Protein AF-A0A366KB67-F1 (afdb_monomer_lite)

Organism: NCBI:txid2493119

Sequence (124 aa):
MTRGRYWAVLLPFAAISCPLAALCMYAGSVSAEATLVAWILFGLAFVCPATVRRVRGAGVPTWIAWTILLFVCFACCFSSMVPLVAMRGIELWTYAATVTSFFVWLACSVPLVAVCLLPDKMKV

Secondary structure (DSSP, 8-state):
-HHHHHHHHHHHHHHHHHHHHHHHHHH--HHHHHHHHHHHHHHHHHHHHHHHHHHHHTT--HHHHHHHHHHHHHHHHHHTTHHHHHTT--HHHHHHHHHHHHHHHHHHHHHHHHHHHSPPP---

Radius of gyration: 16.05 Å; chains: 1; bounding box: 39×20×48 Å

Foldseek 3Di:
DLLVVLCVLVVVLVVVLVVLLVVCLVVLDLVSLVVSLVSLVVSLVVNLVSLQVLCVQLVHDSVLSVVLSVQQVVLSVLSVCLSVQSVVVDSVSSNVSSVVSVVSNVVSCVVSVVSSVRDGPPPD

pLDDT: mean 83.18, std 6.85, range [49.5, 91.19]

Structure (mmCIF, N/CA/C/O backbone):
data_AF-A0A366KB67-F1
#
_entry.id   AF-A0A366KB67-F1
#
loop_
_atom_site.group_PDB
_atom_site.id
_atom_site.type_symbol
_atom_site.label_atom_id
_atom_site.label_alt_id
_atom_site.label_comp_id
_atom_site.label_asym_id
_atom_site.label_entity_id
_atom_site.label_seq_id
_atom_site.pdbx_PDB_ins_code
_atom_site.Cartn_x
_atom_site.Cartn_y
_atom_site.Cartn_z
_atom_site.occupancy
_atom_site.B_iso_or_equiv
_atom_site.auth_seq_id
_atom_site.auth_comp_id
_atom_site.auth_asym_id
_atom_site.auth_atom_id
_atom_site.pdbx_PDB_model_num
ATOM 1 N N . MET A 1 1 ? -18.373 -6.283 13.564 1.00 61.00 1 MET A N 1
ATOM 2 C CA . MET A 1 1 ? -18.769 -6.063 12.142 1.00 61.00 1 MET A CA 1
ATOM 3 C C . MET A 1 1 ? -17.840 -5.102 11.388 1.00 61.00 1 MET A C 1
ATOM 5 O O . MET A 1 1 ? -17.667 -5.249 10.184 1.00 61.00 1 MET A O 1
ATOM 9 N N . THR A 1 2 ? -17.209 -4.136 12.057 1.00 68.88 2 THR A N 1
ATOM 10 C CA . THR A 1 2 ? -16.287 -3.137 11.477 1.00 68.88 2 THR A CA 1
ATOM 11 C C . THR A 1 2 ? -15.017 -3.733 10.863 1.00 68.88 2 THR A C 1
ATOM 13 O O . THR A 1 2 ? -14.594 -3.278 9.803 1.00 68.88 2 THR A O 1
ATOM 16 N N . ARG A 1 3 ? -14.453 -4.792 11.464 1.00 71.12 3 ARG A N 1
ATOM 17 C CA . ARG A 1 3 ? -13.289 -5.519 10.918 1.00 71.12 3 ARG A CA 1
ATOM 18 C C . ARG A 1 3 ? -13.539 -6.103 9.520 1.00 71.12 3 ARG A C 1
ATOM 20 O O . ARG A 1 3 ? -12.701 -5.940 8.641 1.00 71.12 3 ARG A O 1
ATOM 27 N N . GLY A 1 4 ? -14.700 -6.723 9.294 1.00 77.19 4 GLY A N 1
ATOM 28 C CA . GLY A 1 4 ? -15.035 -7.346 8.004 1.00 77.19 4 GLY A CA 1
ATOM 29 C C . GLY A 1 4 ? -15.152 -6.338 6.857 1.00 77.19 4 GLY A C 1
ATOM 30 O O . GLY A 1 4 ? -14.677 -6.595 5.757 1.00 77.19 4 GLY A O 1
ATOM 31 N N . ARG A 1 5 ? -15.701 -5.145 7.129 1.00 81.69 5 ARG A N 1
ATOM 32 C CA . ARG A 1 5 ? -15.807 -4.065 6.130 1.00 81.69 5 ARG A CA 1
ATOM 33 C C . ARG A 1 5 ? -14.448 -3.485 5.734 1.00 81.69 5 ARG A C 1
ATOM 35 O O . ARG A 1 5 ? -14.285 -3.073 4.596 1.00 81.69 5 ARG A O 1
ATOM 42 N N . TYR A 1 6 ? -13.491 -3.448 6.661 1.00 83.69 6 TYR A N 1
ATOM 43 C CA . TYR A 1 6 ? -12.130 -2.989 6.373 1.00 83.69 6 TYR A CA 1
ATOM 44 C C . TYR A 1 6 ? -11.362 -4.016 5.526 1.00 83.69 6 TYR A C 1
ATOM 46 O O . TYR A 1 6 ? -10.762 -3.653 4.517 1.00 83.69 6 TYR A O 1
ATOM 54 N N . TRP A 1 7 ? -11.474 -5.308 5.859 1.00 83.88 7 TRP A N 1
ATOM 55 C CA . TRP A 1 7 ? -10.901 -6.395 5.056 1.00 83.88 7 TRP A CA 1
ATOM 56 C C . TRP A 1 7 ? -11.464 -6.455 3.635 1.00 83.88 7 TRP A C 1
ATOM 58 O O . TRP A 1 7 ? -10.704 -6.673 2.698 1.00 83.88 7 TRP A O 1
ATOM 68 N N . ALA A 1 8 ? -12.759 -6.188 3.456 1.00 84.88 8 ALA A N 1
ATOM 69 C CA . ALA A 1 8 ? -13.379 -6.131 2.133 1.00 84.88 8 ALA A CA 1
ATOM 70 C C . ALA A 1 8 ? -12.776 -5.050 1.214 1.00 84.88 8 ALA A C 1
ATOM 72 O O . ALA A 1 8 ? -12.907 -5.154 0.002 1.00 84.88 8 ALA A O 1
ATOM 73 N N . VAL A 1 9 ? -12.114 -4.030 1.772 1.00 85.75 9 VAL A N 1
ATOM 74 C CA . VAL A 1 9 ? -11.412 -2.989 1.003 1.00 85.75 9 VAL A CA 1
ATOM 75 C C . VAL A 1 9 ? -9.929 -3.327 0.855 1.00 85.75 9 VAL A C 1
ATOM 77 O O . VAL A 1 9 ? -9.380 -3.240 -0.241 1.00 85.75 9 VAL A O 1
ATOM 80 N N . LEU A 1 10 ? -9.277 -3.739 1.946 1.00 85.06 10 LEU A N 1
ATOM 81 C CA . LEU A 1 10 ? -7.835 -3.983 1.957 1.00 85.06 10 LEU A CA 1
ATOM 82 C C . LEU A 1 10 ? -7.440 -5.225 1.142 1.00 85.06 10 LEU A C 1
ATOM 84 O O . LEU A 1 10 ? -6.423 -5.200 0.457 1.00 85.06 10 LEU A O 1
ATOM 88 N N . LEU A 1 11 ? -8.233 -6.300 1.203 1.00 86.06 11 LEU A N 1
ATOM 89 C CA . LEU A 1 11 ? -7.889 -7.589 0.596 1.00 86.06 11 LEU A CA 1
ATOM 90 C C . LEU A 1 11 ? -7.914 -7.542 -0.940 1.00 86.06 11 LEU A C 1
ATOM 92 O O . LEU A 1 11 ? -6.917 -7.949 -1.531 1.00 86.06 11 LEU A O 1
ATOM 96 N N . PRO A 1 12 ? -8.951 -6.991 -1.608 1.00 85.50 12 PRO A N 1
ATOM 97 C CA . PRO A 1 12 ? -8.928 -6.829 -3.063 1.00 85.50 12 PRO A CA 1
ATOM 98 C C . PRO A 1 12 ? -7.816 -5.889 -3.520 1.00 85.50 12 PRO A C 1
ATOM 100 O O . PRO A 1 12 ? -7.146 -6.157 -4.512 1.00 85.50 12 PRO A O 1
ATOM 103 N N . PHE A 1 13 ? -7.578 -4.809 -2.772 1.00 84.62 13 PHE A N 1
ATOM 104 C CA . PHE A 1 13 ? -6.512 -3.876 -3.104 1.00 84.62 13 PHE A CA 1
ATOM 105 C C . PHE A 1 13 ? -5.134 -4.541 -3.015 1.00 84.62 13 PHE A C 1
ATOM 107 O O . PHE A 1 13 ? -4.354 -4.435 -3.954 1.00 84.62 13 PHE A O 1
ATOM 114 N N . ALA A 1 14 ? -4.848 -5.300 -1.954 1.00 83.56 14 ALA A N 1
ATOM 115 C CA . ALA A 1 14 ? -3.605 -6.063 -1.841 1.00 83.56 14 ALA A CA 1
ATOM 116 C C . ALA A 1 14 ? -3.488 -7.155 -2.923 1.00 83.56 14 ALA A C 1
ATOM 118 O O . ALA A 1 14 ? -2.423 -7.317 -3.522 1.00 83.56 14 ALA A O 1
ATOM 119 N N . ALA A 1 15 ? -4.587 -7.863 -3.205 1.00 86.75 15 ALA A N 1
ATOM 120 C CA . ALA A 1 15 ? -4.634 -8.943 -4.187 1.00 86.75 15 ALA A CA 1
ATOM 121 C C . ALA A 1 15 ? -4.414 -8.465 -5.627 1.00 86.75 15 ALA A C 1
ATOM 123 O O . ALA A 1 15 ? -3.865 -9.218 -6.420 1.00 86.75 15 ALA A O 1
ATOM 124 N N . ILE A 1 16 ? -4.813 -7.234 -5.965 1.00 87.44 16 ILE A N 1
ATOM 125 C CA . ILE A 1 16 ? -4.602 -6.647 -7.298 1.00 87.44 16 ILE A CA 1
ATOM 126 C C . ILE A 1 16 ? -3.255 -5.921 -7.371 1.00 87.44 16 ILE A C 1
ATOM 128 O O . ILE A 1 16 ? -2.543 -6.047 -8.363 1.00 87.44 16 ILE A O 1
ATOM 132 N N . SER A 1 17 ? -2.859 -5.200 -6.319 1.00 81.69 17 SER A N 1
ATOM 133 C CA . SER A 1 17 ? -1.608 -4.431 -6.316 1.00 81.69 17 SER A CA 1
ATOM 134 C C . SER A 1 17 ? -0.366 -5.315 -6.457 1.00 81.69 17 SER A C 1
ATOM 136 O O . SER A 1 17 ? 0.585 -4.910 -7.114 1.00 81.69 17 SER A O 1
ATOM 138 N N . CYS A 1 18 ? -0.368 -6.524 -5.886 1.00 80.06 18 CYS A N 1
ATOM 139 C CA . CYS A 1 18 ? 0.764 -7.452 -5.975 1.00 80.06 18 CYS A CA 1
ATOM 140 C C . CYS A 1 18 ? 1.040 -7.955 -7.414 1.00 80.06 18 CYS A C 1
ATOM 142 O O . CYS A 1 18 ? 2.151 -7.745 -7.905 1.00 80.06 18 CYS A O 1
ATOM 144 N N . PRO A 1 19 ? 0.070 -8.549 -8.143 1.00 84.88 19 PRO A N 1
ATOM 145 C CA . PRO A 1 19 ? 0.280 -8.950 -9.532 1.00 84.88 19 PRO A CA 1
ATOM 146 C C . PRO A 1 19 ? 0.494 -7.752 -10.456 1.00 84.88 19 PRO A C 1
ATOM 148 O O . PRO A 1 19 ? 1.289 -7.862 -11.384 1.00 84.88 19 PRO A O 1
ATOM 151 N N . LEU A 1 20 ? -0.151 -6.607 -10.201 1.00 82.62 20 LEU A N 1
ATOM 152 C CA . LEU A 1 20 ? 0.073 -5.396 -10.991 1.00 82.62 20 LEU A CA 1
ATOM 153 C C . LEU A 1 20 ? 1.519 -4.898 -10.843 1.00 82.62 20 LEU A C 1
ATOM 155 O O . LEU A 1 20 ? 2.155 -4.593 -11.846 1.00 82.62 20 LEU A O 1
ATOM 159 N N . ALA A 1 21 ? 2.062 -4.883 -9.621 1.00 76.75 21 ALA A N 1
ATOM 160 C CA . ALA A 1 21 ? 3.459 -4.533 -9.375 1.00 76.75 21 ALA A CA 1
ATOM 161 C C . ALA A 1 21 ? 4.422 -5.520 -10.050 1.00 76.75 21 ALA A C 1
ATOM 163 O O . ALA A 1 21 ? 5.347 -5.088 -10.732 1.00 76.75 21 ALA A O 1
ATOM 164 N N . ALA A 1 22 ? 4.167 -6.830 -9.946 1.00 79.00 22 ALA A N 1
ATOM 165 C CA . ALA A 1 22 ? 4.965 -7.842 -10.638 1.00 79.00 22 ALA A CA 1
ATOM 166 C C . ALA A 1 22 ? 4.942 -7.640 -12.165 1.00 79.00 22 ALA A C 1
ATOM 168 O O . ALA A 1 22 ? 5.988 -7.638 -12.807 1.00 79.00 22 ALA A O 1
ATOM 169 N N . LEU A 1 23 ? 3.764 -7.394 -12.748 1.00 81.62 23 LEU A N 1
ATOM 170 C CA . LEU A 1 23 ? 3.610 -7.069 -14.169 1.00 81.62 23 LEU A CA 1
ATOM 171 C C . LEU A 1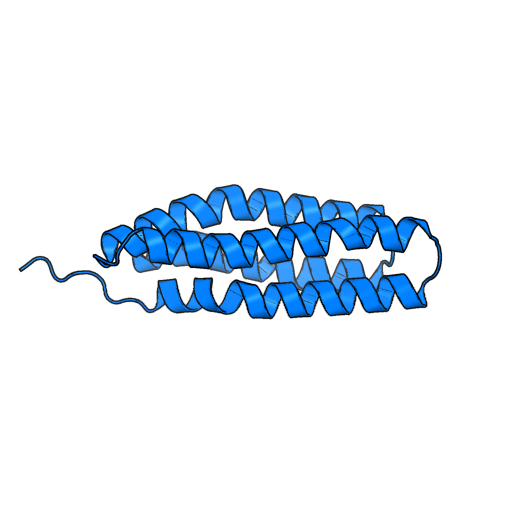 23 ? 4.398 -5.817 -14.569 1.00 81.62 23 LEU A C 1
ATOM 173 O O . LEU A 1 23 ? 5.024 -5.817 -15.625 1.00 81.62 23 LEU A O 1
ATOM 177 N N . CYS A 1 24 ? 4.406 -4.774 -13.737 1.00 78.56 24 CYS A N 1
ATOM 178 C CA . CYS A 1 24 ? 5.166 -3.551 -14.009 1.00 78.56 24 CYS A CA 1
ATOM 179 C C . CYS A 1 24 ? 6.678 -3.803 -13.994 1.00 78.56 24 CYS A C 1
ATOM 181 O O . CYS A 1 24 ? 7.367 -3.375 -14.919 1.00 78.56 24 CYS A O 1
ATOM 183 N N . MET A 1 25 ? 7.165 -4.597 -13.032 1.00 75.62 25 MET A N 1
ATOM 184 C CA . MET A 1 25 ? 8.571 -5.016 -12.964 1.00 75.62 25 MET A CA 1
ATOM 185 C C . MET A 1 25 ? 9.022 -5.769 -14.221 1.00 75.62 25 MET A C 1
ATOM 187 O O . MET A 1 25 ? 10.144 -5.564 -14.673 1.00 75.62 25 MET A O 1
ATOM 191 N N . TYR A 1 26 ? 8.160 -6.618 -14.795 1.00 76.38 26 TYR A N 1
ATOM 192 C CA . TYR A 1 26 ? 8.465 -7.349 -16.032 1.00 76.38 26 TYR A CA 1
ATOM 193 C C . TYR A 1 26 ? 8.301 -6.503 -17.299 1.00 76.38 26 TYR A C 1
ATOM 195 O O . TYR A 1 26 ? 9.035 -6.707 -18.261 1.00 76.38 26 TYR A O 1
ATOM 203 N N . ALA A 1 27 ? 7.340 -5.577 -17.327 1.00 78.75 27 ALA A N 1
ATOM 204 C CA . ALA A 1 27 ? 7.073 -4.757 -18.504 1.00 78.75 27 ALA A CA 1
ATOM 205 C C . ALA A 1 27 ? 8.106 -3.638 -18.701 1.00 78.75 27 ALA A C 1
ATOM 207 O O . ALA A 1 27 ? 8.320 -3.220 -19.836 1.00 78.75 27 ALA A O 1
ATOM 208 N N . GLY A 1 28 ? 8.690 -3.107 -17.618 1.00 68.38 28 GLY A N 1
ATOM 209 C CA . GLY A 1 28 ? 9.728 -2.068 -17.680 1.00 68.38 28 GLY A CA 1
ATOM 210 C C . GLY A 1 28 ? 9.308 -0.791 -18.423 1.00 68.38 28 GLY A C 1
ATOM 211 O O . GLY A 1 28 ? 10.158 -0.061 -18.924 1.00 68.38 28 GLY A O 1
ATOM 212 N N . SER A 1 29 ? 8.001 -0.526 -18.538 1.00 74.25 29 SER A N 1
ATOM 213 C CA . SER A 1 29 ? 7.460 0.565 -19.356 1.00 74.25 29 SER A CA 1
ATOM 214 C C . SER A 1 29 ? 6.917 1.709 -18.503 1.00 74.25 29 SER A C 1
ATOM 216 O O . SER A 1 29 ? 6.242 1.493 -17.496 1.00 74.25 29 SER A O 1
ATOM 218 N N . VAL A 1 30 ? 7.138 2.948 -18.959 1.00 78.56 30 VAL A N 1
ATOM 219 C CA . VAL A 1 30 ? 6.626 4.172 -18.310 1.00 78.56 30 VAL A CA 1
ATOM 220 C C . VAL A 1 30 ? 5.104 4.110 -18.119 1.00 78.56 30 VAL A C 1
ATOM 222 O O . VAL A 1 30 ? 4.587 4.529 -17.086 1.00 78.56 30 VAL A O 1
ATOM 225 N N . SER A 1 31 ? 4.379 3.551 -19.094 1.00 79.69 31 SER A N 1
ATOM 226 C CA . SER A 1 31 ? 2.924 3.380 -19.043 1.00 79.69 31 SER A CA 1
ATOM 227 C C . SER A 1 31 ? 2.472 2.385 -17.974 1.00 79.69 31 SER A C 1
ATOM 229 O O . SER A 1 31 ? 1.464 2.631 -17.309 1.00 79.69 31 SER A O 1
ATOM 231 N N . ALA A 1 32 ? 3.200 1.279 -17.784 1.00 79.12 32 ALA A N 1
ATOM 232 C CA . ALA A 1 32 ? 2.883 0.305 -16.742 1.00 79.12 32 ALA A CA 1
ATOM 233 C C . ALA A 1 32 ? 3.085 0.923 -15.351 1.00 79.12 32 ALA A C 1
ATOM 235 O O . ALA A 1 32 ? 2.172 0.895 -14.528 1.00 79.12 32 ALA A O 1
ATOM 236 N N . GLU A 1 33 ? 4.217 1.597 -15.140 1.00 78.06 33 GLU A N 1
ATOM 237 C CA . GLU A 1 33 ? 4.526 2.278 -13.877 1.00 78.06 33 GLU A CA 1
ATOM 238 C C . GLU A 1 33 ? 3.522 3.400 -13.562 1.00 78.06 33 GLU A C 1
ATOM 240 O O . GLU A 1 33 ? 3.036 3.516 -12.437 1.00 78.06 33 GLU A O 1
ATOM 245 N N . ALA A 1 34 ? 3.118 4.195 -14.560 1.00 80.81 34 ALA A N 1
ATOM 246 C CA . ALA A 1 34 ? 2.079 5.211 -14.385 1.00 80.81 34 ALA A CA 1
ATOM 247 C C . ALA A 1 34 ? 0.719 4.597 -14.002 1.00 80.81 34 ALA A C 1
ATOM 249 O O . ALA A 1 34 ? 0.004 5.140 -13.157 1.00 80.81 34 ALA A O 1
ATOM 250 N N . THR A 1 35 ? 0.378 3.444 -14.585 1.00 84.81 35 THR A N 1
ATOM 251 C CA . THR A 1 35 ? -0.854 2.708 -14.264 1.00 84.81 35 THR A CA 1
ATOM 252 C C . THR A 1 35 ? -0.821 2.166 -12.835 1.00 84.81 35 THR A C 1
ATOM 254 O O . THR A 1 35 ? -1.816 2.276 -12.118 1.00 84.81 35 THR A O 1
ATOM 257 N N . LEU A 1 36 ? 0.324 1.643 -12.385 1.00 80.69 36 LEU A N 1
ATOM 258 C CA . LEU A 1 36 ? 0.526 1.193 -11.006 1.00 80.69 36 LEU A CA 1
ATOM 259 C C . LEU A 1 36 ? 0.350 2.339 -10.007 1.00 80.69 36 LEU A C 1
ATOM 261 O O . LEU A 1 36 ? -0.374 2.194 -9.022 1.00 80.69 36 LEU A O 1
ATOM 265 N N . VAL A 1 37 ? 0.948 3.500 -10.283 1.00 83.50 37 VAL A N 1
ATOM 266 C CA . VAL A 1 37 ? 0.796 4.698 -9.444 1.00 83.50 37 VAL A CA 1
ATOM 267 C C . VAL A 1 37 ? -0.665 5.155 -9.402 1.00 83.50 37 VAL A C 1
ATOM 269 O O . VAL A 1 37 ? -1.191 5.419 -8.320 1.00 83.50 37 VAL A O 1
ATOM 272 N N . ALA A 1 38 ? -1.354 5.197 -10.546 1.00 86.38 38 ALA A N 1
ATOM 273 C CA . ALA A 1 38 ? -2.770 5.555 -10.607 1.00 86.38 38 ALA A CA 1
ATOM 274 C C . ALA A 1 38 ? -3.652 4.580 -9.807 1.00 86.38 38 ALA A C 1
ATOM 276 O O . ALA A 1 38 ? -4.533 5.014 -9.063 1.00 86.38 38 ALA A O 1
ATOM 277 N N . TRP A 1 39 ? -3.384 3.273 -9.900 1.00 86.62 39 TRP A N 1
ATOM 278 C CA . TRP A 1 39 ? -4.075 2.243 -9.122 1.00 86.62 39 TRP A CA 1
ATOM 279 C C . TRP A 1 39 ? -3.860 2.413 -7.614 1.00 86.62 39 TRP A C 1
ATOM 281 O O . TRP A 1 39 ? -4.810 2.335 -6.833 1.00 86.62 39 TRP A O 1
ATOM 291 N N . ILE A 1 40 ? -2.626 2.701 -7.198 1.00 82.56 40 ILE A N 1
ATOM 292 C CA . ILE A 1 40 ? -2.285 2.949 -5.796 1.00 82.56 40 ILE A CA 1
ATOM 293 C C . ILE A 1 40 ? -3.023 4.187 -5.259 1.00 82.56 40 ILE A C 1
ATOM 295 O O . ILE A 1 40 ? -3.632 4.125 -4.187 1.00 82.56 40 ILE A O 1
ATOM 299 N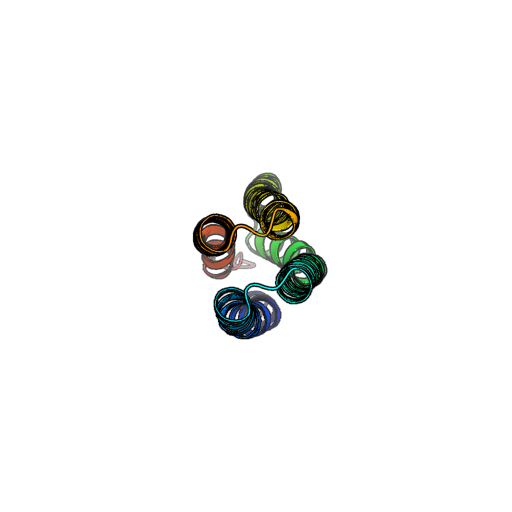 N . LEU A 1 41 ? -3.031 5.290 -6.016 1.00 84.56 41 LEU A N 1
ATOM 300 C CA . LEU A 1 41 ? -3.762 6.512 -5.661 1.00 84.56 41 LEU A CA 1
ATOM 301 C C . LEU A 1 41 ? -5.275 6.273 -5.584 1.00 84.56 41 LEU A C 1
ATOM 303 O O . LEU A 1 41 ? -5.938 6.766 -4.669 1.00 84.56 41 LEU A O 1
ATOM 307 N N . PHE A 1 42 ? -5.821 5.482 -6.508 1.00 86.94 42 PHE A N 1
ATOM 308 C CA . PHE A 1 42 ? -7.223 5.083 -6.478 1.00 86.94 42 PHE A CA 1
ATOM 309 C C . PHE A 1 42 ? -7.540 4.269 -5.220 1.00 86.94 42 PHE A C 1
ATOM 311 O O . PHE A 1 42 ? -8.479 4.594 -4.498 1.00 86.94 42 PHE A O 1
ATOM 318 N N . GLY A 1 43 ? -6.725 3.263 -4.895 1.00 84.94 43 GLY A N 1
ATOM 319 C CA . GLY A 1 43 ? -6.904 2.458 -3.688 1.00 84.94 43 GLY A CA 1
ATOM 320 C C . GLY A 1 43 ? -6.814 3.270 -2.399 1.00 84.94 43 GLY A C 1
ATOM 321 O O . GLY A 1 43 ? -7.618 3.061 -1.489 1.00 84.94 43 GLY A O 1
ATOM 322 N N . LEU A 1 44 ? -5.915 4.258 -2.335 1.00 84.31 44 LEU A N 1
ATOM 323 C CA . LEU A 1 44 ? -5.828 5.198 -1.215 1.00 84.31 44 LEU A CA 1
ATOM 324 C C . LEU A 1 44 ? -7.156 5.912 -0.941 1.00 84.31 44 LEU A C 1
ATOM 326 O O . LEU A 1 44 ? -7.533 6.064 0.222 1.00 84.31 44 LEU A O 1
ATOM 330 N N . ALA A 1 45 ? -7.900 6.300 -1.980 1.00 87.06 45 ALA A N 1
ATOM 331 C CA . ALA A 1 45 ? -9.195 6.960 -1.820 1.00 87.06 45 ALA A CA 1
ATOM 332 C C . ALA A 1 45 ? -10.211 6.095 -1.047 1.00 87.06 45 ALA A C 1
ATOM 334 O O . ALA A 1 45 ? -11.064 6.633 -0.339 1.00 87.06 45 ALA A O 1
ATOM 335 N N . PHE A 1 46 ? -10.091 4.764 -1.115 1.00 88.44 46 PHE A N 1
ATOM 336 C CA . PHE A 1 46 ? -10.941 3.824 -0.374 1.00 88.44 46 PHE A CA 1
ATOM 337 C C . PHE A 1 46 ? -10.330 3.396 0.961 1.00 88.44 46 PHE A C 1
ATOM 339 O O . PHE A 1 46 ? -11.042 3.299 1.965 1.00 88.44 46 PHE A O 1
ATOM 346 N N . VAL A 1 47 ? -9.016 3.165 1.001 1.00 88.00 47 VAL A N 1
ATOM 347 C CA . VAL A 1 47 ? -8.304 2.722 2.207 1.00 88.00 47 VAL A CA 1
ATOM 348 C C . VAL A 1 47 ? -8.299 3.824 3.265 1.00 88.00 47 VAL A C 1
ATOM 350 O O . VAL A 1 47 ? -8.623 3.544 4.415 1.00 88.00 47 VAL A O 1
ATOM 353 N N . CYS A 1 48 ? -8.045 5.085 2.901 1.00 89.31 48 CYS A N 1
ATOM 354 C CA . CYS A 1 48 ? -8.032 6.219 3.833 1.00 89.31 48 CYS A CA 1
ATOM 355 C C . CYS A 1 48 ? -9.304 6.327 4.700 1.00 89.31 48 CYS A C 1
ATOM 357 O O . CYS A 1 48 ? -9.201 6.254 5.932 1.00 89.31 48 CYS A O 1
ATOM 359 N N . PRO A 1 49 ? -10.519 6.462 4.126 1.00 90.12 49 PRO A N 1
ATOM 360 C CA . PRO A 1 49 ? -11.738 6.554 4.924 1.00 90.12 49 PRO A CA 1
ATOM 361 C C . PRO A 1 49 ? -12.027 5.260 5.693 1.00 90.12 49 PRO A C 1
ATOM 363 O O . PRO A 1 49 ? -12.565 5.321 6.802 1.00 90.12 49 PRO A O 1
ATOM 366 N N . ALA A 1 50 ? -11.662 4.094 5.151 1.00 89.38 50 ALA A N 1
ATOM 367 C CA . ALA A 1 50 ? -11.838 2.817 5.831 1.00 89.38 50 ALA A CA 1
ATOM 368 C C . ALA A 1 50 ? -10.942 2.713 7.083 1.00 89.38 50 ALA A C 1
ATOM 370 O O . ALA A 1 50 ? -11.437 2.355 8.155 1.00 89.38 50 ALA A O 1
ATOM 371 N N . THR A 1 51 ? -9.673 3.122 6.985 1.00 90.25 51 THR A N 1
ATOM 372 C CA . THR A 1 51 ? -8.704 3.179 8.091 1.00 90.25 51 THR A CA 1
ATOM 373 C C . THR A 1 51 ? -9.176 4.132 9.182 1.00 90.25 51 THR A C 1
ATOM 375 O O . THR A 1 51 ? -9.250 3.747 10.349 1.00 90.25 51 THR A O 1
ATOM 378 N N . VAL A 1 52 ? -9.588 5.354 8.827 1.00 90.06 52 VAL A N 1
ATOM 379 C CA . VAL A 1 52 ? -10.070 6.344 9.808 1.00 90.06 52 VAL A CA 1
ATOM 380 C C . VAL A 1 52 ? -11.308 5.832 10.549 1.00 90.06 52 VAL A C 1
ATOM 382 O O . VAL A 1 52 ? -11.379 5.923 11.778 1.00 90.06 52 VAL A O 1
ATOM 385 N N . ARG A 1 53 ? -12.279 5.246 9.832 1.00 89.50 53 ARG A N 1
ATOM 386 C CA . ARG A 1 53 ? -13.469 4.631 10.448 1.00 89.50 53 ARG A CA 1
ATOM 387 C C . ARG A 1 53 ? -13.086 3.481 11.379 1.00 89.50 53 ARG A C 1
ATOM 389 O O . ARG A 1 53 ? -13.663 3.357 12.460 1.00 89.50 53 ARG A O 1
ATOM 396 N N . ARG A 1 54 ? -12.108 2.661 10.987 1.00 88.62 54 ARG A N 1
ATOM 397 C CA . ARG A 1 54 ? -11.646 1.507 11.763 1.00 88.62 54 ARG A CA 1
ATOM 398 C C . ARG A 1 54 ? -10.969 1.920 13.068 1.00 88.62 54 ARG A C 1
ATOM 400 O O . ARG A 1 54 ? -11.336 1.377 14.110 1.00 88.62 54 ARG A O 1
ATOM 407 N N . VAL A 1 55 ? -10.049 2.884 13.012 1.00 89.25 55 VAL A N 1
ATOM 408 C CA . VAL A 1 55 ? -9.328 3.423 14.179 1.00 89.25 55 VAL A CA 1
ATOM 409 C C . VAL A 1 55 ? -10.304 4.087 15.155 1.00 89.25 55 VAL A C 1
ATOM 411 O O . VAL A 1 55 ? -10.279 3.781 16.347 1.00 89.25 55 VAL A O 1
ATOM 414 N N . ARG A 1 56 ? -11.249 4.900 14.653 1.00 88.56 56 ARG A N 1
ATOM 415 C CA . ARG A 1 56 ? -12.316 5.488 15.485 1.00 88.56 56 ARG A CA 1
ATOM 416 C C . ARG A 1 56 ? -13.190 4.421 16.148 1.00 88.56 56 ARG A C 1
ATOM 418 O O . ARG A 1 56 ? -13.474 4.525 17.336 1.00 88.56 56 ARG A O 1
ATOM 425 N N . GLY A 1 57 ? -13.577 3.375 15.413 1.00 85.38 57 GLY A N 1
ATOM 426 C CA . GLY A 1 57 ? -14.358 2.254 15.954 1.00 85.38 57 GLY A CA 1
ATOM 427 C C . GLY A 1 57 ? -13.615 1.425 17.011 1.00 85.38 57 GLY A C 1
ATOM 428 O O . GLY A 1 57 ? -14.246 0.841 17.888 1.00 85.38 57 GLY A O 1
ATOM 429 N N . ALA A 1 58 ? -12.282 1.404 16.965 1.00 87.06 58 ALA A N 1
ATOM 430 C CA . ALA A 1 58 ? -11.441 0.798 17.997 1.00 87.06 58 ALA A CA 1
ATOM 431 C C . ALA A 1 58 ? -11.250 1.707 19.230 1.00 87.06 58 ALA A C 1
ATOM 433 O O . ALA A 1 58 ? -10.687 1.278 20.230 1.00 87.06 58 ALA A O 1
ATOM 434 N N . GLY A 1 59 ? -11.709 2.964 19.183 1.00 87.25 59 GLY A N 1
ATOM 435 C CA . GLY A 1 59 ? -11.501 3.938 20.256 1.00 87.25 59 GLY A CA 1
ATOM 436 C C . GLY A 1 59 ? -10.067 4.458 20.361 1.00 87.25 59 GLY A C 1
ATOM 437 O O . GLY A 1 59 ? -9.697 4.990 21.404 1.00 87.25 59 GLY A O 1
ATOM 438 N N . VAL A 1 60 ? -9.274 4.297 19.303 1.00 88.56 60 VAL A N 1
ATOM 439 C CA . VAL A 1 60 ? -7.883 4.747 19.233 1.00 88.56 60 VAL A CA 1
ATOM 440 C C . VAL A 1 60 ? -7.843 6.228 18.812 1.00 88.56 60 VAL A C 1
ATOM 442 O O . VAL A 1 60 ? -8.658 6.644 17.980 1.00 88.56 60 VAL A O 1
ATOM 445 N N . PRO A 1 61 ? -6.918 7.041 19.358 1.00 88.19 61 PRO A N 1
ATOM 446 C CA . PRO A 1 61 ? -6.745 8.434 18.958 1.00 88.19 61 PRO A CA 1
ATOM 447 C C . PRO A 1 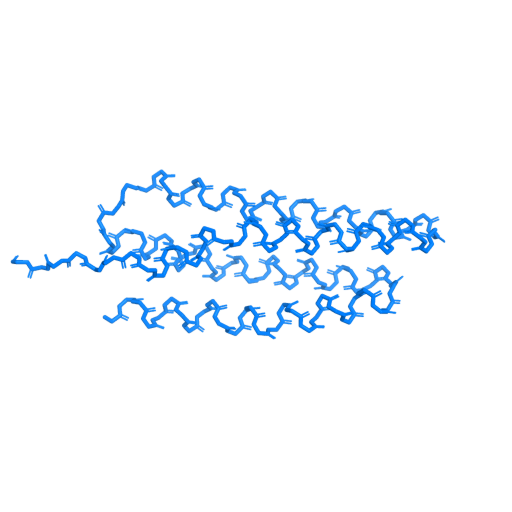61 ? -6.577 8.618 17.446 1.00 88.19 61 PRO A C 1
ATOM 449 O O . PRO A 1 61 ? -5.829 7.897 16.787 1.00 88.19 61 PRO A O 1
ATOM 452 N N . THR A 1 62 ? -7.221 9.643 16.889 1.00 88.06 62 THR A N 1
ATOM 453 C CA . THR A 1 62 ? -7.189 9.933 15.445 1.00 88.06 62 THR A CA 1
ATOM 454 C C . THR A 1 62 ? -5.799 10.260 14.908 1.00 88.06 62 THR A C 1
ATOM 456 O O . THR A 1 62 ? -5.555 10.017 13.730 1.00 88.06 62 THR A O 1
ATOM 459 N N . TRP A 1 63 ? -4.876 10.758 15.738 1.00 90.06 63 TRP A N 1
ATOM 460 C CA . TRP A 1 63 ? -3.498 11.026 15.311 1.00 90.06 63 TRP A CA 1
ATOM 461 C C . TRP A 1 63 ? -2.768 9.754 14.862 1.00 90.06 63 TRP A C 1
ATOM 463 O O . TRP A 1 63 ? -2.005 9.816 13.908 1.00 90.06 63 TRP A O 1
ATOM 473 N N . ILE A 1 64 ? -3.084 8.588 15.442 1.00 89.31 64 ILE A N 1
ATOM 474 C CA . ILE A 1 64 ? -2.506 7.300 15.027 1.00 89.31 64 ILE A CA 1
ATOM 475 C C . ILE A 1 64 ? -2.936 6.953 13.598 1.00 89.31 64 ILE A C 1
ATOM 477 O O . ILE A 1 64 ? -2.107 6.528 12.795 1.00 89.31 64 ILE A O 1
ATOM 481 N N . ALA A 1 65 ? -4.209 7.186 13.249 1.00 86.88 65 ALA A N 1
ATOM 482 C CA . ALA A 1 65 ? -4.676 7.009 11.873 1.00 86.88 65 ALA A CA 1
ATOM 483 C C . ALA A 1 65 ? -3.909 7.924 10.912 1.00 86.88 65 ALA A C 1
ATOM 485 O O . ALA A 1 65 ? -3.475 7.461 9.863 1.00 86.88 65 ALA A O 1
ATOM 486 N N . TRP A 1 66 ? -3.699 9.191 11.279 1.00 89.75 66 TRP A N 1
ATOM 487 C CA . TRP A 1 66 ? -2.939 10.131 10.453 1.00 89.75 66 TRP A CA 1
ATOM 488 C C . TRP A 1 66 ? -1.487 9.699 10.260 1.00 89.75 66 TRP A C 1
ATOM 490 O O . TRP A 1 66 ? -1.005 9.741 9.134 1.00 89.75 66 TRP A O 1
ATOM 500 N N . THR A 1 67 ? -0.820 9.209 11.307 1.00 91.19 67 THR A N 1
ATOM 501 C CA . THR A 1 67 ? 0.545 8.679 11.203 1.00 91.19 67 THR A CA 1
ATOM 502 C C . THR A 1 67 ? 0.611 7.490 10.248 1.00 91.19 67 THR A C 1
ATOM 504 O O . THR A 1 67 ? 1.491 7.437 9.397 1.00 91.19 67 THR A O 1
ATOM 507 N N . ILE A 1 68 ? -0.341 6.557 10.328 1.00 89.31 68 ILE A N 1
ATOM 508 C CA . ILE A 1 68 ? -0.407 5.413 9.407 1.00 89.31 68 ILE A CA 1
ATOM 509 C C . ILE A 1 68 ? -0.613 5.882 7.966 1.00 89.31 68 ILE A C 1
ATOM 511 O O . ILE A 1 68 ? 0.097 5.437 7.069 1.00 89.31 68 ILE A O 1
ATOM 515 N 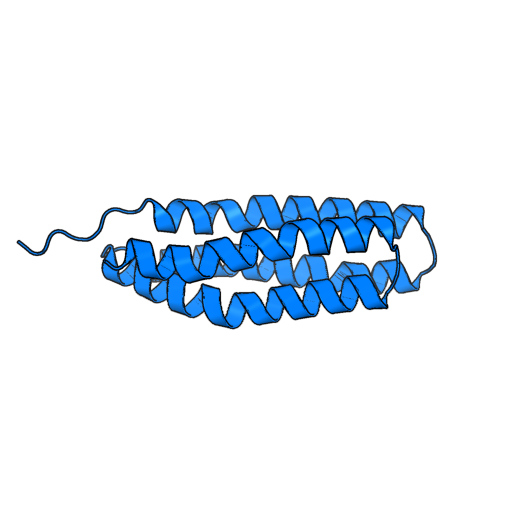N . LEU A 1 69 ? -1.554 6.802 7.741 1.00 88.81 69 LEU A N 1
ATOM 516 C CA . LEU A 1 69 ? -1.802 7.345 6.407 1.00 88.81 69 LEU A CA 1
ATOM 517 C C . LEU A 1 69 ? -0.590 8.107 5.865 1.00 88.81 69 LEU A C 1
ATOM 519 O O . LEU A 1 69 ? -0.318 8.014 4.674 1.00 88.81 69 LEU A O 1
ATOM 523 N N . LEU A 1 70 ? 0.179 8.786 6.722 1.00 90.94 70 LEU A N 1
ATOM 524 C CA . LEU A 1 70 ? 1.414 9.465 6.333 1.00 90.94 70 LEU A CA 1
ATOM 525 C C . LEU A 1 70 ? 2.435 8.487 5.733 1.00 90.94 70 LEU A C 1
ATOM 527 O O . LEU A 1 70 ? 3.007 8.792 4.690 1.00 90.94 70 LEU A O 1
ATOM 531 N N . PHE A 1 71 ? 2.628 7.308 6.335 1.00 89.12 71 PHE A N 1
ATOM 532 C CA . PHE A 1 71 ? 3.531 6.282 5.794 1.00 89.12 71 PHE A CA 1
ATOM 533 C C . PHE A 1 71 ? 3.083 5.785 4.418 1.00 89.12 71 PHE A C 1
ATOM 535 O O . PHE A 1 71 ? 3.900 5.644 3.510 1.00 89.12 71 PHE A O 1
ATOM 542 N N . VAL A 1 72 ? 1.782 5.559 4.234 1.00 86.88 72 VAL A N 1
ATOM 543 C CA . VAL A 1 72 ? 1.247 5.095 2.946 1.00 86.88 72 VAL A CA 1
ATOM 544 C C . VAL A 1 72 ? 1.350 6.198 1.888 1.00 86.88 72 VAL A C 1
ATOM 546 O O . VAL A 1 72 ? 1.755 5.930 0.758 1.00 86.88 72 VAL A O 1
ATOM 549 N N . CYS A 1 73 ? 1.062 7.451 2.252 1.00 88.88 73 CYS A N 1
ATOM 550 C CA . CYS A 1 73 ? 1.264 8.609 1.381 1.00 88.88 73 CYS A CA 1
ATOM 551 C C . CYS A 1 73 ? 2.736 8.767 0.985 1.00 88.88 73 CYS A C 1
ATOM 553 O O . CYS A 1 73 ? 3.022 8.999 -0.185 1.00 88.88 73 CYS A O 1
ATOM 555 N N . PHE A 1 74 ? 3.670 8.590 1.924 1.00 89.56 74 PHE A N 1
ATOM 556 C CA . PHE A 1 74 ? 5.103 8.604 1.634 1.00 89.56 74 PHE A CA 1
ATOM 557 C C . PHE A 1 74 ? 5.473 7.544 0.590 1.00 89.56 74 PHE A C 1
ATOM 559 O O . PHE A 1 74 ? 6.132 7.865 -0.396 1.00 89.56 74 PHE A O 1
ATOM 566 N N . ALA A 1 75 ? 4.986 6.310 0.743 1.00 86.88 75 ALA A N 1
ATOM 567 C CA . ALA A 1 75 ? 5.240 5.256 -0.234 1.00 86.88 75 ALA A CA 1
ATOM 568 C C . ALA A 1 75 ? 4.608 5.541 -1.609 1.00 86.88 75 ALA A C 1
ATOM 570 O O . ALA A 1 75 ? 5.206 5.212 -2.635 1.00 86.88 75 ALA A O 1
ATOM 571 N N . CYS A 1 76 ? 3.450 6.209 -1.661 1.00 85.06 76 CYS A N 1
ATOM 572 C CA . CYS A 1 76 ? 2.857 6.670 -2.923 1.00 85.06 76 CYS A CA 1
ATOM 573 C C . CYS A 1 76 ? 3.721 7.732 -3.607 1.00 85.06 76 CYS A C 1
ATOM 575 O O . CYS A 1 76 ? 3.998 7.622 -4.799 1.00 85.06 76 CYS A O 1
ATOM 577 N N . CYS A 1 77 ? 4.169 8.739 -2.851 1.00 87.88 77 CYS A N 1
ATOM 578 C CA . CYS A 1 77 ? 5.057 9.787 -3.354 1.00 87.88 77 CYS A CA 1
ATOM 579 C C . CYS A 1 77 ? 6.403 9.224 -3.817 1.00 87.88 77 CYS A C 1
ATOM 581 O O . CYS A 1 77 ? 6.973 9.705 -4.787 1.00 87.88 77 CYS A O 1
ATOM 583 N N . PHE A 1 78 ? 6.917 8.198 -3.140 1.00 86.62 78 PHE A N 1
ATOM 584 C CA . PHE A 1 78 ? 8.123 7.508 -3.577 1.00 86.62 78 PHE A CA 1
ATOM 585 C C . PHE A 1 78 ? 7.883 6.743 -4.888 1.00 86.62 78 PHE A C 1
ATOM 587 O O . PHE A 1 78 ? 8.678 6.833 -5.820 1.00 86.62 78 PHE A O 1
ATOM 594 N N . SER A 1 79 ? 6.750 6.046 -4.998 1.00 83.62 79 SER A N 1
ATOM 595 C CA . SER A 1 79 ? 6.392 5.272 -6.194 1.00 83.62 79 SER A CA 1
ATOM 596 C C . SER A 1 79 ? 6.150 6.154 -7.423 1.00 83.62 79 SER A C 1
ATOM 598 O O . SER A 1 79 ? 6.482 5.753 -8.535 1.00 83.62 79 SER A O 1
ATOM 600 N N . SER A 1 80 ? 5.654 7.385 -7.251 1.00 84.44 80 SER A N 1
ATOM 601 C CA . SER A 1 80 ? 5.484 8.332 -8.364 1.00 84.44 80 SER A CA 1
ATOM 602 C C . SER A 1 80 ? 6.803 8.831 -8.965 1.00 84.44 80 SER A C 1
ATOM 604 O O . SER A 1 80 ? 6.797 9.389 -10.062 1.00 84.44 80 SER A O 1
ATOM 606 N N . MET A 1 81 ? 7.940 8.586 -8.304 1.00 84.88 81 MET A N 1
ATOM 607 C CA . MET A 1 81 ? 9.266 8.868 -8.859 1.00 84.88 81 MET A CA 1
ATOM 608 C C . MET A 1 81 ? 9.734 7.783 -9.841 1.00 84.88 81 MET A C 1
ATOM 610 O O . MET A 1 81 ? 10.590 8.062 -10.679 1.00 84.88 81 MET A O 1
ATOM 614 N N . VAL A 1 82 ? 9.173 6.566 -9.798 1.00 84.94 82 VAL A N 1
ATOM 615 C CA . VAL A 1 82 ? 9.589 5.450 -10.672 1.00 84.94 82 VAL A CA 1
ATOM 616 C C . VAL A 1 82 ? 9.372 5.762 -12.161 1.00 84.94 82 VAL A C 1
ATOM 618 O O . VAL A 1 82 ? 10.325 5.596 -12.925 1.00 84.94 82 VAL A O 1
ATOM 621 N N . PRO A 1 83 ? 8.224 6.320 -12.604 1.00 81.19 83 PRO A N 1
ATOM 622 C CA . PRO A 1 83 ? 8.064 6.766 -13.989 1.00 81.19 83 PRO A CA 1
ATOM 623 C C . PRO A 1 83 ? 9.108 7.804 -14.432 1.00 81.19 83 PRO A C 1
ATOM 625 O O . PRO A 1 83 ? 9.543 7.787 -15.582 1.00 81.19 83 PRO A O 1
ATOM 628 N N . LEU A 1 84 ? 9.547 8.692 -13.529 1.00 82.25 84 LEU A N 1
ATOM 629 C CA . LEU A 1 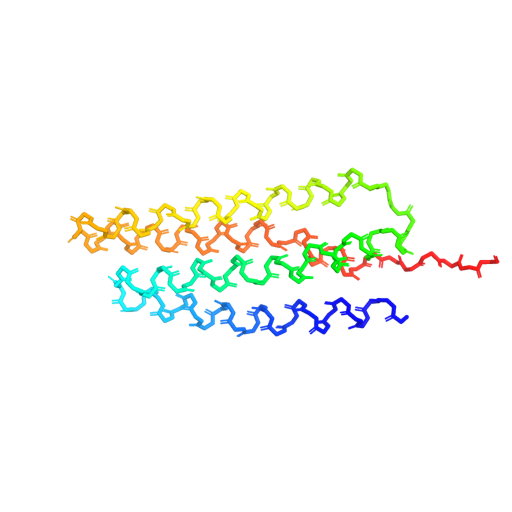84 ? 10.588 9.684 -13.831 1.00 82.25 84 LEU A CA 1
ATOM 630 C C . LEU A 1 84 ? 11.951 9.019 -14.072 1.00 82.25 84 LEU A C 1
ATOM 632 O O . LEU A 1 84 ? 12.708 9.465 -14.935 1.00 82.25 84 LEU A O 1
ATOM 636 N N . VAL A 1 85 ? 12.259 7.950 -13.330 1.00 81.94 85 VAL A N 1
ATOM 637 C CA . VAL A 1 85 ? 13.461 7.132 -13.551 1.00 81.94 85 VAL A CA 1
ATOM 638 C C . VAL A 1 85 ? 13.343 6.356 -14.864 1.00 81.94 85 VAL A C 1
ATOM 640 O O . VAL A 1 85 ? 14.289 6.363 -15.651 1.00 81.94 85 VAL A O 1
ATOM 643 N N . ALA A 1 86 ? 12.171 5.780 -15.144 1.00 80.75 86 ALA A N 1
ATOM 644 C CA . ALA A 1 86 ? 11.894 5.039 -16.373 1.00 80.75 86 ALA A CA 1
ATOM 645 C C . ALA A 1 86 ? 12.064 5.898 -17.640 1.00 80.75 86 ALA A C 1
ATOM 647 O O . ALA A 1 86 ? 12.611 5.432 -18.638 1.00 80.75 86 ALA A O 1
ATOM 648 N N . MET A 1 87 ? 11.690 7.184 -17.592 1.00 79.50 87 MET A N 1
ATOM 649 C CA . MET A 1 87 ? 11.890 8.120 -18.710 1.00 79.50 87 MET A CA 1
ATOM 650 C C . MET A 1 87 ? 13.363 8.348 -19.085 1.00 79.50 87 MET A C 1
ATOM 652 O O . MET A 1 87 ? 13.636 8.843 -20.176 1.00 79.50 87 MET A O 1
ATOM 656 N N . ARG A 1 88 ? 14.327 7.979 -18.229 1.00 82.31 88 ARG A N 1
ATOM 657 C CA . ARG A 1 88 ? 15.759 8.057 -18.565 1.00 82.31 88 ARG A CA 1
ATOM 658 C C . ARG A 1 88 ? 16.230 6.925 -19.482 1.00 82.31 88 ARG A C 1
ATOM 660 O O . ARG A 1 88 ? 17.363 6.980 -19.946 1.00 82.31 88 ARG A O 1
ATOM 667 N N . GLY A 1 89 ? 15.399 5.907 -19.723 1.00 74.50 89 GLY A N 1
ATOM 668 C CA . GLY A 1 89 ? 15.691 4.814 -20.657 1.00 74.50 89 GLY A CA 1
ATOM 669 C C . GLY A 1 89 ? 16.769 3.831 -20.189 1.00 74.50 89 GLY A C 1
ATOM 670 O O . GLY A 1 89 ? 17.217 3.002 -20.972 1.00 74.50 89 GLY A O 1
ATOM 671 N N . ILE A 1 90 ? 17.203 3.907 -18.927 1.00 83.31 90 ILE A N 1
ATOM 672 C CA . ILE A 1 90 ? 18.191 2.983 -18.361 1.00 83.31 90 ILE A CA 1
ATOM 673 C C . ILE A 1 90 ? 17.435 1.858 -17.652 1.00 83.31 90 ILE A C 1
ATOM 675 O O . ILE A 1 90 ? 16.905 2.042 -16.551 1.00 83.31 90 ILE A O 1
ATOM 679 N N . GLU A 1 91 ? 17.391 0.687 -18.286 1.00 77.81 91 GLU A N 1
ATOM 680 C CA . GLU A 1 91 ? 16.618 -0.475 -17.822 1.00 77.81 91 GLU A CA 1
ATOM 681 C C . GLU A 1 91 ? 17.010 -0.911 -16.405 1.00 77.81 91 GLU A C 1
ATOM 683 O O . GLU A 1 91 ? 16.145 -1.105 -15.554 1.00 77.81 91 GLU A O 1
ATOM 688 N N . LEU A 1 92 ? 18.314 -0.969 -16.109 1.00 82.00 92 LEU A N 1
ATOM 689 C CA . LEU A 1 92 ? 18.819 -1.373 -14.793 1.00 82.00 92 LEU A CA 1
ATOM 690 C C . LEU A 1 92 ? 18.342 -0.441 -13.666 1.00 82.00 92 LEU A C 1
ATOM 692 O O . LEU A 1 92 ? 18.002 -0.902 -12.577 1.00 82.00 92 LEU A O 1
ATOM 696 N N . TRP A 1 93 ? 18.310 0.871 -13.914 1.00 82.44 93 TRP A N 1
ATOM 697 C CA . TRP A 1 93 ? 17.870 1.861 -12.923 1.00 82.44 93 TRP A CA 1
ATOM 698 C C . TRP A 1 93 ? 16.362 1.825 -12.729 1.00 82.44 93 TRP A C 1
ATOM 700 O O . TRP A 1 93 ? 15.886 1.982 -11.608 1.00 82.44 93 TRP A O 1
ATOM 710 N N . THR A 1 94 ? 15.628 1.579 -13.811 1.00 81.94 94 THR A N 1
ATOM 711 C CA . THR A 1 94 ? 14.175 1.408 -13.781 1.00 81.94 94 THR A CA 1
ATOM 712 C C . THR A 1 94 ? 13.812 0.178 -12.961 1.00 81.94 94 THR A C 1
ATOM 714 O O . THR A 1 94 ? 13.059 0.292 -12.002 1.00 81.94 94 THR A O 1
ATOM 717 N N . TYR A 1 95 ? 14.447 -0.964 -13.241 1.00 79.19 95 TYR A N 1
ATOM 718 C CA . TYR A 1 95 ? 14.260 -2.19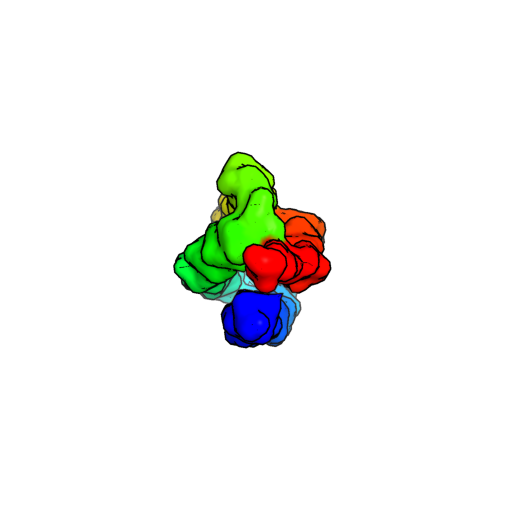1 -12.473 1.00 79.19 95 TYR A CA 1
ATOM 719 C C . TYR A 1 95 ? 14.573 -1.989 -10.983 1.00 79.19 95 TYR A C 1
ATOM 721 O O . TYR A 1 95 ? 13.755 -2.319 -10.126 1.00 79.19 95 TYR A O 1
ATOM 729 N N . ALA A 1 96 ? 15.720 -1.384 -10.654 1.00 85.50 96 ALA A N 1
ATOM 730 C CA . ALA A 1 96 ? 16.086 -1.100 -9.267 1.00 85.50 96 ALA A CA 1
ATOM 731 C C . ALA A 1 96 ? 15.078 -0.166 -8.569 1.00 85.50 96 ALA A C 1
ATOM 733 O O . ALA A 1 96 ? 14.745 -0.378 -7.399 1.00 85.50 96 ALA A O 1
ATOM 734 N N . ALA A 1 97 ? 14.564 0.843 -9.277 1.00 85.06 97 ALA A N 1
ATOM 735 C CA . ALA A 1 97 ? 13.555 1.760 -8.760 1.00 85.06 97 ALA A CA 1
ATOM 736 C C . ALA A 1 97 ? 12.212 1.057 -8.507 1.00 85.06 97 ALA A C 1
ATOM 738 O O . ALA A 1 97 ? 11.645 1.244 -7.429 1.00 85.06 97 ALA A O 1
ATOM 739 N N . THR A 1 98 ? 11.744 0.208 -9.428 1.00 82.25 98 THR A N 1
ATOM 740 C CA . THR A 1 98 ? 10.502 -0.568 -9.264 1.00 82.25 98 THR A CA 1
ATOM 741 C C . THR A 1 98 ? 10.616 -1.595 -8.132 1.00 82.25 98 THR A C 1
ATOM 743 O O . THR A 1 98 ? 9.700 -1.743 -7.325 1.00 82.25 98 THR A O 1
ATOM 746 N N . VAL A 1 99 ? 11.762 -2.274 -7.997 1.00 84.62 99 VAL A N 1
ATOM 747 C CA . VAL A 1 99 ? 12.022 -3.177 -6.860 1.00 84.62 99 VAL A CA 1
ATOM 748 C C . VAL A 1 99 ? 11.962 -2.398 -5.543 1.00 84.62 99 VAL A C 1
ATOM 750 O O . VAL A 1 99 ? 11.293 -2.808 -4.593 1.00 84.62 99 VAL A O 1
ATOM 753 N N . THR A 1 100 ? 12.645 -1.253 -5.480 1.00 88.31 100 THR A N 1
ATOM 754 C CA . THR A 1 100 ? 12.709 -0.437 -4.263 1.00 88.31 100 THR A CA 1
ATOM 755 C C . THR A 1 100 ? 11.331 0.105 -3.891 1.00 88.31 100 THR A C 1
ATOM 757 O O . THR A 1 100 ? 10.946 0.030 -2.725 1.00 88.31 100 THR A O 1
ATOM 760 N N . SER A 1 101 ? 10.558 0.608 -4.858 1.00 84.88 101 SER A N 1
ATOM 761 C CA . SER A 1 101 ? 9.208 1.120 -4.605 1.00 84.88 101 SER A CA 1
ATOM 762 C C . SER A 1 101 ? 8.273 0.028 -4.093 1.00 84.88 101 SER A C 1
ATOM 764 O O . SER A 1 101 ? 7.527 0.276 -3.148 1.00 84.88 101 SER A O 1
ATOM 766 N N . PHE A 1 102 ? 8.372 -1.195 -4.622 1.00 82.25 102 PHE A N 1
ATOM 767 C CA . PHE A 1 102 ? 7.601 -2.338 -4.145 1.00 82.25 102 PHE A CA 1
ATOM 768 C C . PHE A 1 102 ? 7.907 -2.675 -2.679 1.00 82.25 102 PHE A C 1
ATOM 770 O O . PHE A 1 102 ? 6.990 -2.825 -1.869 1.00 82.25 102 PHE A O 1
ATOM 777 N N . PHE A 1 103 ? 9.187 -2.736 -2.300 1.00 86.06 103 PHE A N 1
ATOM 778 C CA . PHE A 1 103 ? 9.568 -2.996 -0.908 1.00 86.06 103 PHE A CA 1
ATOM 779 C C . PHE A 1 103 ? 9.173 -1.858 0.036 1.00 86.06 103 PHE A C 1
ATOM 781 O O . PHE A 1 103 ? 8.674 -2.123 1.132 1.00 86.06 103 PHE A O 1
ATOM 788 N N . VAL A 1 104 ? 9.337 -0.600 -0.387 1.00 88.56 104 VAL A N 1
ATOM 789 C CA . VAL A 1 104 ? 8.872 0.573 0.371 1.00 88.56 104 VAL A CA 1
ATOM 790 C C . VAL A 1 104 ? 7.358 0.509 0.562 1.00 88.56 104 VAL A C 1
ATOM 792 O O . VAL A 1 104 ? 6.869 0.699 1.673 1.00 88.56 104 VAL A O 1
ATOM 795 N N . TRP A 1 105 ? 6.611 0.168 -0.488 1.00 83.06 105 TRP A N 1
ATOM 796 C CA . TRP A 1 105 ? 5.165 0.001 -0.430 1.00 83.06 105 TRP A CA 1
ATOM 797 C C . TRP A 1 105 ? 4.742 -1.090 0.556 1.00 83.06 105 TRP A C 1
ATOM 799 O O . TRP A 1 105 ? 3.874 -0.847 1.398 1.00 83.06 105 TRP A O 1
ATOM 809 N N . LEU A 1 106 ? 5.377 -2.265 0.506 1.00 83.62 106 LEU A N 1
ATOM 810 C CA . LEU A 1 106 ? 5.120 -3.355 1.449 1.00 83.62 106 LEU A CA 1
ATOM 811 C C . LEU A 1 106 ? 5.394 -2.923 2.891 1.00 83.62 106 LEU A C 1
ATOM 813 O O . LEU A 1 106 ? 4.520 -3.074 3.745 1.00 83.62 106 LEU A O 1
ATOM 817 N N . ALA A 1 107 ? 6.566 -2.337 3.153 1.00 86.62 107 ALA A N 1
ATOM 818 C CA . ALA A 1 107 ? 6.965 -1.895 4.486 1.00 86.62 107 ALA A CA 1
ATOM 819 C C . ALA A 1 107 ? 6.008 -0.831 5.047 1.00 86.62 107 ALA A C 1
ATOM 821 O O . ALA A 1 107 ? 5.530 -0.948 6.177 1.00 86.62 107 ALA A O 1
ATOM 822 N N . CYS A 1 108 ? 5.659 0.172 4.240 1.00 87.69 108 CYS A N 1
ATOM 823 C CA . CYS A 1 108 ? 4.743 1.242 4.630 1.00 87.69 108 CYS A CA 1
ATOM 824 C C . CYS A 1 108 ? 3.276 0.792 4.732 1.00 87.69 108 CYS A C 1
ATOM 826 O O . CYS A 1 108 ? 2.478 1.487 5.360 1.00 87.69 108 CYS A O 1
ATOM 828 N N . SER A 1 109 ? 2.917 -0.365 4.166 1.00 83.44 109 SER A N 1
ATOM 829 C CA . SER A 1 109 ? 1.571 -0.948 4.259 1.00 83.44 109 SER A CA 1
ATOM 830 C C . SER A 1 109 ? 1.383 -1.864 5.474 1.00 83.44 109 SER A C 1
ATOM 832 O O . SER A 1 109 ? 0.244 -2.127 5.860 1.00 83.44 109 SER A O 1
ATOM 834 N N . VAL A 1 110 ? 2.457 -2.316 6.137 1.00 87.56 110 VAL A N 1
ATOM 835 C CA . VAL A 1 110 ? 2.369 -3.139 7.365 1.00 87.56 110 VAL A CA 1
ATOM 836 C C . VAL A 1 110 ? 1.479 -2.502 8.448 1.00 87.56 110 VAL A C 1
ATOM 838 O O . VAL A 1 110 ? 0.629 -3.205 9.008 1.00 87.56 110 VAL A O 1
ATOM 841 N N . PRO A 1 111 ? 1.564 -1.186 8.731 1.00 87.38 111 PRO A N 1
ATOM 842 C CA . PRO A 1 111 ? 0.695 -0.557 9.721 1.00 87.38 111 PRO A CA 1
ATOM 843 C C . PRO A 1 111 ? -0.800 -0.640 9.368 1.00 87.38 111 PRO A C 1
ATOM 845 O O . PRO A 1 111 ? -1.632 -0.732 10.271 1.00 87.38 111 PRO A O 1
ATOM 848 N N . LEU A 1 112 ? -1.167 -0.680 8.078 1.00 85.81 112 LEU A N 1
ATOM 849 C CA . LEU A 1 112 ? -2.562 -0.871 7.655 1.00 85.81 112 LEU A CA 1
ATOM 850 C C . LEU A 1 112 ? -3.097 -2.247 8.061 1.00 85.81 112 LEU A C 1
ATOM 852 O O . LEU A 1 112 ? -4.272 -2.360 8.413 1.00 85.81 112 LEU A O 1
ATOM 856 N N . VAL A 1 113 ? -2.243 -3.275 8.044 1.00 87.00 113 VAL A N 1
ATOM 857 C CA . VAL A 1 113 ? -2.583 -4.626 8.512 1.00 87.00 113 VAL A CA 1
ATOM 858 C C . VAL A 1 113 ? -2.734 -4.636 10.033 1.00 87.00 113 VAL A C 1
ATOM 860 O O . VAL A 1 113 ? -3.692 -5.207 10.549 1.00 87.00 113 VAL A O 1
ATOM 863 N N . ALA A 1 114 ? -1.863 -3.937 10.767 1.00 85.75 114 ALA A N 1
ATOM 864 C CA . ALA A 1 114 ? -1.985 -3.814 12.222 1.00 85.75 114 ALA A CA 1
ATOM 865 C C . ALA A 1 114 ? -3.324 -3.169 12.644 1.00 85.75 114 ALA A C 1
ATOM 867 O O . ALA A 1 114 ? -3.954 -3.606 13.609 1.00 85.75 114 ALA A O 1
ATOM 868 N N . VAL A 1 115 ? -3.829 -2.199 11.872 1.00 84.75 115 VAL A N 1
ATOM 869 C CA . VAL A 1 115 ? -5.159 -1.594 12.084 1.00 84.75 115 VAL A CA 1
ATOM 870 C C . VAL A 1 115 ? -6.302 -2.612 11.962 1.00 84.75 115 VAL A C 1
ATOM 872 O O . VAL A 1 115 ? -7.295 -2.503 12.692 1.00 84.75 115 VAL A O 1
ATOM 875 N N . CYS A 1 116 ? -6.179 -3.634 11.103 1.00 81.31 116 CYS A N 1
ATOM 876 C CA . CYS A 1 116 ? -7.154 -4.733 11.043 1.00 81.31 116 CYS A CA 1
ATOM 877 C C . CYS A 1 116 ? -7.264 -5.461 12.387 1.00 81.31 116 CYS A C 1
ATOM 879 O O . CYS A 1 116 ? -8.361 -5.859 12.791 1.00 81.31 116 CYS A O 1
ATOM 881 N N . LEU A 1 117 ? -6.121 -5.654 13.049 1.00 85.12 117 LEU A N 1
ATOM 882 C CA . LEU A 1 117 ? -5.980 -6.491 14.238 1.00 85.12 117 LEU A CA 1
ATOM 883 C C . LEU A 1 117 ? -6.446 -5.794 15.516 1.00 85.12 117 LEU A C 1
ATOM 885 O O . LEU A 1 117 ? -6.757 -6.479 16.490 1.00 85.12 117 LEU A O 1
ATOM 889 N N . LEU A 1 118 ? -6.585 -4.462 15.509 1.00 85.19 118 LEU A N 1
ATOM 890 C CA . LEU A 1 118 ? -7.121 -3.713 16.649 1.00 85.19 118 LEU A CA 1
ATOM 891 C C . LEU A 1 118 ? -8.436 -4.345 17.138 1.00 85.19 118 LEU A C 1
ATOM 893 O O . LEU A 1 118 ? -9.235 -4.774 16.297 1.00 85.19 118 LEU A O 1
ATOM 897 N N . PRO A 1 119 ? -8.679 -4.478 18.452 1.00 82.44 119 PRO A N 1
ATOM 898 C CA . PRO A 1 119 ? -9.967 -4.924 18.980 1.00 82.44 119 PRO A CA 1
ATOM 899 C C . PRO A 1 119 ? -11.059 -3.890 18.685 1.00 82.44 119 PRO A C 1
ATOM 901 O O . PRO A 1 119 ? -10.791 -2.701 18.523 1.00 82.44 119 PRO A O 1
ATOM 904 N N . ASP A 1 120 ? -12.305 -4.340 18.538 1.00 80.62 120 ASP A N 1
ATOM 905 C CA . ASP A 1 120 ? -13.439 -3.412 18.572 1.00 80.62 120 ASP A CA 1
ATOM 906 C C . ASP A 1 120 ? -13.654 -2.979 20.030 1.00 80.62 120 ASP A C 1
ATOM 908 O O . ASP A 1 120 ? -13.516 -3.798 20.942 1.00 80.62 120 ASP A O 1
ATOM 912 N N . LYS A 1 121 ? -13.979 -1.699 20.265 1.00 76.12 121 LYS A N 1
ATOM 913 C CA . LYS A 1 121 ? -14.376 -1.248 21.604 1.00 76.12 121 LYS A CA 1
ATOM 914 C C . LYS A 1 121 ? -15.598 -2.070 22.020 1.00 76.12 121 LYS A C 1
ATOM 916 O O . LYS A 1 121 ? -16.624 -2.017 21.338 1.00 76.12 121 LYS A O 1
ATOM 921 N N . MET A 1 122 ? -15.493 -2.832 23.108 1.00 58.16 122 MET A N 1
ATOM 922 C CA . MET A 1 122 ? -16.665 -3.466 23.702 1.00 58.16 122 MET A CA 1
ATOM 923 C C . MET A 1 122 ? -17.587 -2.341 24.170 1.00 58.16 122 MET A C 1
ATOM 925 O O . MET A 1 122 ? -17.206 -1.537 25.020 1.00 58.16 122 MET A O 1
ATOM 929 N N . LYS A 1 123 ? -18.762 -2.232 23.542 1.00 51.22 123 LYS A N 1
ATOM 930 C CA . LYS A 1 123 ? -19.860 -1.441 24.091 1.00 51.22 123 LYS A CA 1
ATOM 931 C C . LYS A 1 123 ? -20.349 -2.216 25.313 1.00 51.22 123 LYS A C 1
ATOM 933 O O . LYS A 1 123 ? -21.118 -3.158 25.145 1.00 51.22 123 LYS A O 1
ATOM 938 N N . VAL A 1 124 ? -19.778 -1.905 26.474 1.00 49.50 124 VAL A N 1
ATOM 939 C CA . VAL A 1 124 ? -20.399 -2.204 27.770 1.00 49.50 124 VAL A CA 1
ATOM 940 C C . VAL A 1 124 ? -21.611 -1.295 27.908 1.00 49.50 124 VAL A C 1
ATOM 942 O O . VAL A 1 124 ? -21.471 -0.107 27.529 1.00 49.50 124 VAL A O 1
#